Protein AF-A0A9D4T4W3-F1 (afdb_monomer)

Secondary structure (DSSP, 8-state):
-----------------TTGGGSPP---S----EEEEEEETTTTEEEEEEE-SS---S--BSSHHHHHHHHS----GGGGSPP---SSS--EEEEEEETTTTEEEEEEE-SSS--S--BSSHHHHHHHH---

Structure (mmCIF, N/CA/C/O backbone):
data_AF-A0A9D4T4W3-F1
#
_entry.id   AF-A0A9D4T4W3-F1
#
loop_
_atom_site.group_PDB
_atom_site.id
_atom_site.type_symbol
_atom_site.label_atom_id
_atom_site.label_alt_id
_atom_site.label_comp_id
_atom_site.label_asym_id
_atom_site.label_entity_id
_atom_site.label_seq_id
_atom_site.pdbx_PDB_ins_code
_atom_site.Cartn_x
_atom_site.Cartn_y
_atom_site.Cartn_z
_atom_site.occupancy
_atom_site.B_iso_or_equiv
_atom_site.auth_seq_id
_atom_site.auth_comp_id
_atom_site.auth_asym_id
_atom_site.auth_atom_id
_atom_site.pdbx_PDB_model_num
ATOM 1 N N . MET A 1 1 ? 9.777 4.768 37.511 1.00 36.88 1 MET A N 1
ATOM 2 C CA . MET A 1 1 ? 10.688 4.597 36.360 1.00 36.88 1 MET A CA 1
ATOM 3 C C . MET A 1 1 ? 10.789 3.106 36.082 1.00 36.88 1 MET A C 1
ATOM 5 O O . MET A 1 1 ? 11.561 2.426 36.741 1.00 36.88 1 MET A O 1
ATOM 9 N N . LYS A 1 2 ? 9.900 2.560 35.244 1.00 28.88 2 LYS A N 1
ATOM 10 C CA . LYS A 1 2 ? 9.949 1.136 34.890 1.00 28.88 2 LYS A CA 1
ATOM 11 C C . LYS A 1 2 ? 10.868 0.996 33.684 1.00 28.88 2 LYS A C 1
ATOM 13 O O . LYS A 1 2 ? 10.567 1.499 32.609 1.00 28.88 2 LYS A O 1
ATOM 18 N N . THR A 1 3 ? 12.017 0.392 33.932 1.00 24.62 3 THR A N 1
ATOM 19 C CA . THR A 1 3 ? 13.072 0.110 32.966 1.00 24.62 3 THR A CA 1
ATOM 20 C C . THR A 1 3 ? 12.547 -0.858 31.909 1.00 24.62 3 THR A C 1
ATOM 22 O O . THR A 1 3 ? 12.170 -1.981 32.236 1.00 24.62 3 THR A O 1
ATOM 25 N N . ILE A 1 4 ? 12.505 -0.421 30.651 1.00 34.91 4 ILE A N 1
ATOM 26 C CA . ILE A 1 4 ? 12.203 -1.284 29.507 1.00 34.91 4 ILE A CA 1
ATOM 27 C C . ILE A 1 4 ? 13.522 -1.921 29.077 1.00 34.91 4 ILE A C 1
ATOM 29 O O . ILE A 1 4 ? 14.408 -1.252 28.548 1.00 34.91 4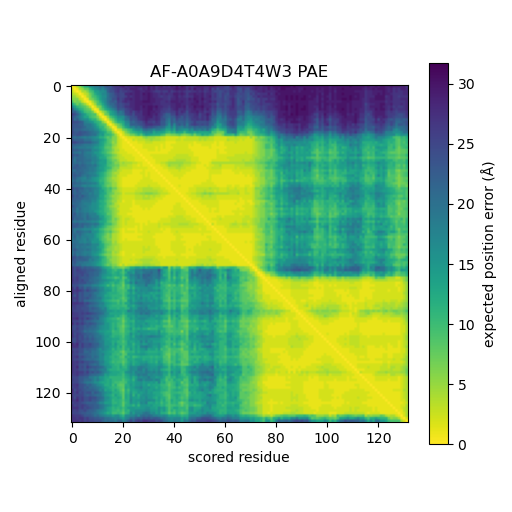 ILE A O 1
ATOM 33 N N . ILE A 1 5 ? 13.661 -3.214 29.349 1.00 39.41 5 ILE A N 1
ATOM 34 C CA . ILE A 1 5 ? 14.725 -4.042 28.787 1.00 39.41 5 ILE A CA 1
ATOM 35 C C . ILE A 1 5 ? 14.284 -4.385 27.364 1.00 39.41 5 ILE A C 1
ATOM 37 O O . ILE A 1 5 ? 13.326 -5.131 27.186 1.00 39.41 5 ILE A O 1
ATOM 41 N N . ILE A 1 6 ? 14.954 -3.821 26.360 1.00 40.53 6 ILE A N 1
ATOM 42 C CA . ILE A 1 6 ? 14.799 -4.238 24.963 1.00 40.53 6 ILE A CA 1
ATOM 43 C C . ILE A 1 6 ? 15.873 -5.302 24.715 1.00 40.53 6 ILE A C 1
ATOM 45 O O . ILE A 1 6 ? 17.049 -4.940 24.610 1.00 40.53 6 ILE A O 1
ATOM 49 N N . PRO A 1 7 ? 15.540 -6.607 24.662 1.00 42.41 7 PRO A N 1
ATOM 50 C CA . PRO A 1 7 ? 16.523 -7.597 24.282 1.00 42.41 7 PRO A CA 1
ATOM 51 C C . PRO A 1 7 ? 16.768 -7.449 22.781 1.00 42.41 7 PRO A C 1
ATOM 53 O O . PRO A 1 7 ? 15.868 -7.559 21.950 1.00 42.41 7 PRO A O 1
ATOM 56 N N . THR A 1 8 ? 18.017 -7.166 22.448 1.00 42.78 8 THR A N 1
ATOM 57 C CA . THR A 1 8 ? 18.565 -7.176 21.098 1.00 42.78 8 THR A CA 1
ATOM 58 C C . THR A 1 8 ? 18.476 -8.582 20.506 1.00 42.78 8 THR A C 1
ATOM 60 O O . THR A 1 8 ? 19.385 -9.393 20.674 1.00 42.78 8 THR A O 1
ATOM 63 N N . ILE A 1 9 ? 17.395 -8.862 19.784 1.00 49.59 9 ILE A N 1
ATOM 64 C CA . ILE A 1 9 ? 17.358 -9.914 18.770 1.00 49.59 9 ILE A CA 1
ATOM 65 C C . ILE A 1 9 ? 16.986 -9.230 17.462 1.00 49.59 9 ILE A C 1
ATOM 67 O O . ILE A 1 9 ? 15.985 -8.525 17.372 1.00 49.59 9 ILE A O 1
ATOM 71 N N . VAL A 1 10 ? 17.871 -9.405 16.484 1.00 43.22 10 VAL A N 1
ATOM 72 C CA . VAL A 1 10 ? 17.731 -9.052 15.071 1.00 43.22 10 VAL A CA 1
ATOM 73 C C . VAL A 1 10 ? 16.262 -9.127 14.656 1.00 43.22 10 VAL A C 1
ATOM 75 O O . VAL A 1 10 ? 15.639 -10.183 14.731 1.00 43.22 10 VAL A O 1
ATOM 78 N N . GLY A 1 11 ? 15.716 -7.959 14.321 1.00 43.81 11 GLY A N 1
ATOM 79 C CA . GLY A 1 11 ? 14.287 -7.705 14.292 1.00 43.81 11 GLY A CA 1
ATOM 80 C C . GLY A 1 11 ? 13.502 -8.691 13.437 1.00 43.81 11 GLY A C 1
ATOM 81 O O . GLY A 1 11 ? 13.497 -8.594 12.212 1.00 43.81 11 GLY A O 1
ATOM 82 N N . LEU A 1 12 ? 12.679 -9.501 14.106 1.00 44.47 12 LEU A N 1
ATOM 83 C CA . LEU A 1 12 ? 11.281 -9.576 13.703 1.00 44.47 12 LEU A CA 1
ATOM 84 C C . LEU A 1 12 ? 10.697 -8.166 13.871 1.00 44.47 12 LEU A C 1
ATOM 86 O O . LEU A 1 12 ? 10.051 -7.839 14.861 1.00 44.47 12 LEU A O 1
ATOM 90 N N . VAL A 1 13 ? 10.916 -7.308 12.878 1.00 42.16 13 VAL A N 1
ATOM 91 C CA . VAL A 1 13 ? 9.806 -6.453 12.481 1.00 42.16 13 VAL A CA 1
ATOM 92 C C . VAL A 1 13 ? 8.808 -7.464 11.945 1.00 42.16 13 VAL A C 1
ATOM 94 O O . VAL A 1 13 ? 9.080 -8.081 10.916 1.00 42.16 13 VAL A O 1
ATO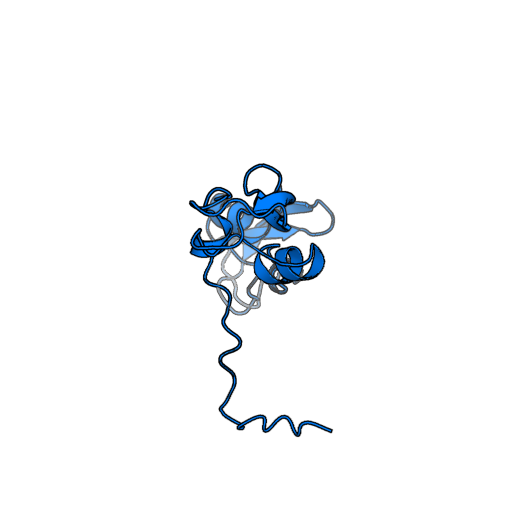M 97 N N . CYS A 1 14 ? 7.738 -7.752 12.688 1.00 45.84 14 CYS A N 1
ATOM 98 C CA . CYS A 1 14 ? 6.642 -8.543 12.151 1.00 45.84 14 CYS A CA 1
ATOM 99 C C . CYS A 1 14 ? 6.189 -7.804 10.890 1.00 45.84 14 CYS A C 1
ATOM 101 O O . CYS A 1 14 ? 5.534 -6.762 10.968 1.00 45.84 14 CYS A O 1
ATOM 103 N N . VAL A 1 15 ? 6.635 -8.274 9.724 1.00 42.03 15 VAL A N 1
ATOM 104 C CA . VAL A 1 15 ? 6.052 -7.884 8.448 1.00 42.03 15 VAL A CA 1
ATOM 105 C C . VAL A 1 15 ? 4.621 -8.371 8.586 1.00 42.03 15 VAL A C 1
ATOM 107 O O . VAL A 1 15 ? 4.400 -9.578 8.603 1.00 42.03 15 VAL A O 1
ATOM 110 N N . HIS A 1 16 ? 3.714 -7.436 8.880 1.00 45.59 16 HIS A N 1
ATOM 111 C CA . HIS A 1 16 ? 2.362 -7.725 9.335 1.00 45.59 16 HIS A CA 1
ATOM 112 C C . HIS A 1 16 ? 1.726 -8.745 8.397 1.00 45.59 16 HIS A C 1
ATOM 114 O O . HIS A 1 16 ? 1.712 -8.561 7.175 1.00 45.59 16 HIS A O 1
ATOM 120 N N . ASP A 1 17 ? 1.276 -9.850 8.981 1.00 50.94 17 ASP A N 1
ATOM 121 C CA . ASP A 1 17 ? 0.597 -10.901 8.251 1.00 50.94 17 ASP A CA 1
ATOM 122 C C . ASP A 1 17 ? -0.680 -10.299 7.661 1.00 50.94 17 ASP A C 1
ATOM 124 O O . ASP A 1 17 ? -1.583 -9.887 8.386 1.00 50.94 17 ASP A O 1
ATOM 128 N N . ARG A 1 18 ? -0.737 -10.184 6.328 1.00 54.31 18 ARG A N 1
ATOM 129 C CA . ARG A 1 18 ? -1.854 -9.557 5.600 1.00 54.31 18 ARG A CA 1
ATOM 130 C C . ARG A 1 18 ? -3.213 -10.176 5.933 1.00 54.31 18 ARG A C 1
ATOM 132 O O . ARG A 1 18 ? -4.224 -9.555 5.617 1.00 54.31 18 ARG A O 1
ATOM 139 N N . PHE A 1 19 ? -3.230 -11.376 6.511 1.00 60.47 19 PHE A N 1
ATOM 140 C CA . PHE A 1 19 ? -4.450 -12.053 6.929 1.00 60.47 19 PHE A CA 1
ATOM 141 C C . PHE A 1 19 ? -5.217 -11.293 8.017 1.00 60.47 19 PHE A C 1
ATOM 143 O O . PHE A 1 19 ? -6.441 -11.237 7.942 1.00 60.47 19 PHE A O 1
ATOM 150 N N . THR A 1 20 ? -4.537 -10.635 8.963 1.00 80.25 20 THR A N 1
ATOM 151 C CA . THR A 1 20 ? -5.224 -9.974 10.090 1.00 80.25 20 THR A CA 1
ATOM 152 C C . THR A 1 20 ? -6.058 -8.780 9.640 1.00 80.25 20 THR A C 1
ATOM 154 O O . THR A 1 20 ? -7.124 -8.530 10.178 1.00 80.25 20 THR A O 1
ATOM 157 N N . CYS A 1 21 ? -5.605 -8.055 8.617 1.00 87.94 21 CYS A N 1
ATOM 158 C CA . CYS A 1 21 ? -6.264 -6.840 8.137 1.00 87.94 21 CYS A CA 1
ATOM 159 C C . CYS A 1 21 ? -7.514 -7.108 7.287 1.00 87.94 21 CYS A C 1
ATOM 161 O O . CYS A 1 21 ? -8.228 -6.169 6.946 1.00 87.94 21 CYS A O 1
ATOM 163 N N . SER A 1 22 ? -7.761 -8.361 6.891 1.00 88.25 22 SER A N 1
ATOM 164 C CA . SER A 1 22 ? -8.929 -8.741 6.085 1.00 88.25 22 SER A CA 1
ATOM 165 C C . SER A 1 22 ? -10.105 -9.282 6.890 1.00 88.25 22 SER A C 1
ATOM 167 O O . SER A 1 22 ? -11.186 -9.449 6.322 1.00 88.25 22 SER A O 1
ATOM 169 N N . ASP A 1 23 ? -9.915 -9.546 8.182 1.00 92.44 23 ASP A N 1
ATOM 170 C CA . ASP A 1 23 ? -10.975 -10.071 9.037 1.00 92.44 23 ASP A CA 1
ATOM 171 C C . ASP A 1 23 ? -12.058 -9.006 9.301 1.00 92.44 23 ASP A C 1
ATOM 173 O O . ASP A 1 23 ? -11.758 -7.811 9.370 1.00 92.44 23 ASP A O 1
ATOM 177 N N . PRO A 1 24 ? -13.336 -9.391 9.449 1.00 94.94 24 PRO A N 1
ATOM 178 C CA . PRO A 1 24 ? -14.392 -8.455 9.830 1.00 94.94 24 PRO A CA 1
ATOM 179 C C . PRO A 1 24 ? -14.207 -7.968 11.281 1.00 94.94 24 PRO A C 1
ATOM 181 O O . PRO A 1 24 ? -13.693 -8.720 12.107 1.00 94.94 24 PRO A O 1
ATOM 184 N N . PRO A 1 25 ? -14.668 -6.759 11.649 1.00 96.56 25 PRO A N 1
ATOM 185 C CA . PRO A 1 25 ? -14.604 -6.301 13.036 1.00 96.56 25 PRO A CA 1
ATOM 186 C C . PRO A 1 25 ? -15.464 -7.186 13.945 1.00 96.56 25 PRO A C 1
ATOM 188 O O . PRO A 1 25 ? -16.615 -7.491 13.622 1.00 96.56 25 PRO A O 1
ATOM 191 N N . GLU A 1 26 ? -14.935 -7.560 15.110 1.00 97.94 26 GLU A N 1
ATOM 192 C CA . GLU A 1 26 ? -15.614 -8.464 16.039 1.00 97.94 26 GLU A CA 1
ATOM 193 C C . GLU A 1 26 ? -15.753 -7.844 17.432 1.00 97.94 26 GLU A C 1
ATOM 195 O O . GLU A 1 26 ? -14.769 -7.593 18.127 1.00 97.94 26 GLU A O 1
ATOM 200 N N . LYS A 1 27 ? -17.002 -7.619 17.862 1.00 98.06 27 LYS A N 1
ATOM 201 C CA . LYS A 1 27 ? -17.307 -7.074 19.195 1.00 98.06 27 LYS A CA 1
ATOM 202 C C . LYS A 1 27 ? -16.880 -8.025 20.323 1.00 98.06 27 LYS A C 1
ATOM 204 O O . LYS A 1 27 ? -16.504 -7.554 21.391 1.00 98.06 27 LYS A O 1
ATOM 209 N N . GLY A 1 28 ? -16.947 -9.336 20.101 1.00 97.38 28 GLY A N 1
ATOM 210 C CA . GLY A 1 28 ? -16.775 -10.341 21.149 1.00 97.38 28 GLY A CA 1
ATOM 211 C C . GLY A 1 28 ? -17.969 -10.421 22.121 1.00 97.38 28 GLY A C 1
ATOM 212 O O . GLY A 1 28 ? -18.944 -9.676 21.978 1.00 97.38 28 GLY A O 1
ATOM 213 N N . PRO A 1 29 ? -17.932 -11.348 23.098 1.00 97.75 29 PRO A N 1
ATOM 214 C CA . PRO A 1 29 ? -19.068 -11.644 23.977 1.00 97.75 29 PRO A CA 1
ATOM 215 C C . PRO A 1 29 ? -19.183 -10.725 25.203 1.00 97.75 29 PRO A C 1
ATOM 217 O O . PRO A 1 29 ? -20.196 -10.766 25.900 1.00 97.75 29 PRO A O 1
ATOM 220 N N . CYS A 1 30 ? -18.157 -9.927 25.507 1.00 98.31 30 CYS A N 1
ATOM 221 C CA . CYS A 1 30 ? -18.195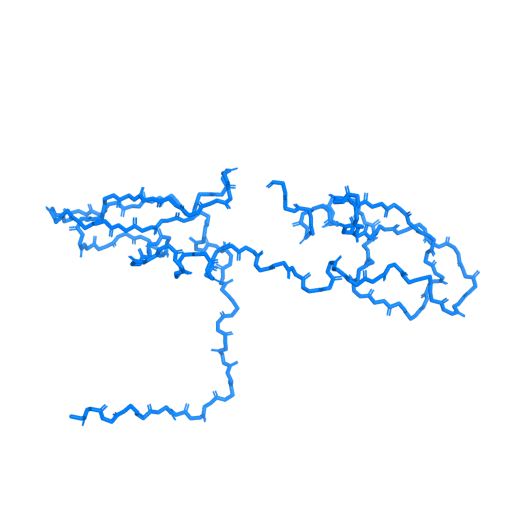 -8.986 26.625 1.00 98.31 30 CYS A CA 1
ATOM 222 C C . CYS A 1 30 ? -19.014 -7.720 26.292 1.00 98.31 30 CYS A C 1
ATOM 224 O O . CYS A 1 30 ? -19.321 -7.433 25.133 1.00 98.31 30 CYS A O 1
ATOM 226 N N . ASN A 1 31 ? -19.400 -6.971 27.330 1.00 97.12 31 ASN A N 1
ATOM 227 C CA . ASN A 1 31 ? -20.363 -5.864 27.242 1.00 97.12 31 ASN A CA 1
ATOM 228 C C . ASN A 1 31 ? -19.768 -4.483 27.561 1.00 97.12 31 ASN A C 1
ATOM 230 O O . ASN A 1 31 ? -20.514 -3.557 27.878 1.00 97.12 31 ASN A O 1
ATOM 234 N N . GLU A 1 32 ? -18.448 -4.325 27.485 1.00 97.44 32 GLU A N 1
ATOM 235 C CA . GLU A 1 32 ? -17.841 -2.995 27.530 1.00 97.44 32 GLU A CA 1
ATOM 236 C C . GLU A 1 32 ? -18.126 -2.226 26.230 1.00 97.44 32 GLU A C 1
ATOM 238 O O . GLU A 1 32 ? -18.466 -2.798 25.192 1.00 97.44 32 GLU A O 1
ATOM 243 N N . THR A 1 33 ? -18.015 -0.902 26.286 1.00 97.69 33 THR A N 1
ATOM 244 C CA . THR A 1 33 ? -18.194 -0.017 25.129 1.00 97.69 33 THR A CA 1
ATOM 245 C C . THR A 1 33 ? -16.876 0.674 24.819 1.00 97.69 33 THR A C 1
ATOM 247 O O . THR A 1 33 ? -16.698 1.851 25.132 1.00 97.69 33 THR A O 1
ATOM 250 N N . LEU A 1 34 ? -15.933 -0.079 24.250 1.00 98.00 34 LEU A N 1
ATOM 251 C CA . LEU A 1 34 ? -14.621 0.439 23.871 1.00 98.00 34 LEU A CA 1
ATOM 252 C C . LEU A 1 34 ? -14.626 0.837 22.394 1.00 98.00 34 LEU A C 1
ATOM 254 O O . LEU A 1 34 ? -14.912 0.003 21.534 1.00 98.00 34 LEU A O 1
ATOM 258 N N . THR A 1 35 ? -14.281 2.088 22.090 1.00 98.19 35 THR A N 1
ATOM 259 C CA . THR A 1 35 ? -14.006 2.508 20.709 1.00 98.19 35 THR A CA 1
ATOM 260 C C . THR A 1 35 ? -12.674 1.914 20.269 1.00 98.19 35 THR A C 1
ATOM 262 O O . THR A 1 35 ? -11.650 2.124 20.921 1.00 98.19 35 THR A O 1
ATOM 265 N N . ARG A 1 36 ? -12.696 1.157 19.175 1.00 98.12 36 ARG A N 1
ATOM 266 C CA . ARG A 1 36 ? -11.523 0.546 18.540 1.00 98.12 36 ARG A CA 1
ATOM 267 C C . ARG A 1 36 ? -11.560 0.787 17.042 1.00 98.12 36 ARG A C 1
ATOM 269 O O . ARG A 1 36 ? -12.587 1.194 16.509 1.00 98.12 36 ARG A O 1
ATOM 276 N N . TYR A 1 37 ? -10.450 0.518 16.372 1.00 96.69 37 TYR A N 1
ATOM 277 C CA . TYR A 1 37 ? -10.301 0.675 14.932 1.00 96.69 37 TYR A CA 1
ATOM 278 C C . TYR A 1 37 ? -10.087 -0.683 14.272 1.00 96.69 37 TYR A C 1
ATOM 280 O O . TYR A 1 37 ? -9.402 -1.540 14.822 1.00 96.69 37 TYR A O 1
ATOM 288 N N . TYR A 1 38 ? -10.660 -0.876 13.091 1.00 95.06 38 TYR A N 1
ATOM 289 C CA . TYR A 1 38 ? -10.401 -2.024 12.226 1.00 95.06 38 TYR A CA 1
ATOM 290 C C . TYR A 1 38 ? -10.112 -1.527 10.811 1.00 95.06 38 TYR A C 1
ATOM 292 O O . TYR A 1 38 ? -10.622 -0.484 10.390 1.00 95.06 38 TYR A O 1
ATOM 300 N N . PHE A 1 39 ? -9.316 -2.271 10.057 1.00 92.94 39 PHE A N 1
ATOM 301 C CA . PHE A 1 39 ? -9.067 -1.985 8.657 1.00 92.94 39 PHE A CA 1
ATOM 302 C C . PHE A 1 39 ? -10.212 -2.512 7.798 1.00 92.94 39 PHE A C 1
ATOM 304 O O . PHE A 1 39 ? -10.482 -3.714 7.745 1.00 92.94 39 PHE A O 1
ATOM 311 N N . ASN A 1 40 ? -10.881 -1.607 7.093 1.00 91.38 40 ASN A N 1
ATOM 312 C CA . ASN A 1 40 ? -11.886 -1.963 6.112 1.00 91.38 40 ASN A CA 1
ATOM 313 C C . ASN A 1 40 ? -11.215 -2.155 4.747 1.00 91.38 40 ASN A C 1
ATOM 315 O O . ASN A 1 40 ? -10.796 -1.192 4.112 1.00 91.38 40 ASN A O 1
ATOM 319 N N . VAL A 1 41 ? -11.146 -3.397 4.266 1.00 84.75 41 VAL A N 1
ATOM 320 C CA . VAL A 1 41 ? -10.512 -3.721 2.974 1.00 84.75 41 VAL A CA 1
ATOM 321 C C . VAL A 1 41 ? -11.259 -3.194 1.746 1.00 84.75 41 VAL A C 1
ATOM 323 O O . VAL A 1 41 ? -10.640 -3.065 0.690 1.00 84.75 41 VAL A O 1
ATOM 326 N N . GLN A 1 42 ? -12.563 -2.912 1.853 1.00 82.75 42 GLN A N 1
ATOM 327 C CA . GLN A 1 42 ? -13.350 -2.368 0.740 1.00 82.75 42 GLN A CA 1
ATOM 328 C C . GLN A 1 42 ? -13.002 -0.899 0.517 1.00 82.75 42 GLN A C 1
ATOM 330 O O . GLN A 1 42 ? -12.737 -0.492 -0.610 1.00 82.75 42 GLN A O 1
ATOM 335 N N . ASP A 1 43 ? -12.940 -0.141 1.610 1.00 83.81 43 ASP A N 1
ATOM 336 C CA . ASP A 1 43 ? -12.649 1.293 1.591 1.00 83.81 43 ASP A CA 1
ATOM 337 C C . ASP A 1 43 ? -11.153 1.601 1.737 1.00 83.81 43 ASP A C 1
ATOM 339 O O . ASP A 1 43 ? -10.754 2.757 1.650 1.00 83.81 43 ASP A O 1
ATOM 343 N N . LYS A 1 44 ? -10.340 0.577 2.025 1.00 81.31 44 LYS A N 1
ATOM 344 C CA . LYS A 1 44 ? -8.909 0.651 2.365 1.00 81.31 44 LYS A CA 1
ATOM 345 C C . LYS A 1 44 ? -8.581 1.712 3.411 1.00 81.31 44 LYS A C 1
ATOM 347 O O . LYS A 1 44 ? -7.559 2.387 3.333 1.00 81.31 44 LYS A O 1
ATOM 352 N N . THR A 1 45 ? -9.466 1.847 4.387 1.00 87.19 45 THR A N 1
ATOM 353 C CA . THR A 1 45 ? -9.362 2.835 5.455 1.00 87.19 45 THR A CA 1
ATOM 354 C C . THR A 1 45 ? -9.613 2.174 6.794 1.00 87.19 45 THR A C 1
ATOM 356 O O . THR A 1 45 ? -10.363 1.201 6.906 1.00 87.19 45 THR A O 1
ATOM 359 N N . CYS A 1 46 ? -8.984 2.718 7.823 1.00 93.12 46 CYS A N 1
ATOM 360 C CA . CYS A 1 46 ? -9.273 2.362 9.197 1.00 93.12 46 CYS A CA 1
ATOM 361 C C . CYS A 1 46 ? -10.577 3.028 9.647 1.00 93.12 46 CYS A C 1
ATOM 363 O O . CYS A 1 46 ? -10.790 4.224 9.438 1.00 93.12 46 CYS A O 1
ATOM 365 N N . LYS A 1 47 ? -11.479 2.233 10.225 1.00 95.88 47 LYS A N 1
ATOM 366 C CA . LYS A 1 47 ? -12.806 2.664 10.675 1.00 95.88 47 LYS A CA 1
ATOM 367 C C . LYS A 1 47 ? -13.024 2.290 12.129 1.00 95.88 47 LYS A C 1
ATOM 369 O O . LYS A 1 47 ? -12.538 1.264 12.593 1.00 95.88 47 LYS A O 1
ATOM 374 N N . GLU A 1 48 ? -13.796 3.109 12.828 1.00 98.12 48 GLU A N 1
ATOM 375 C CA . GLU A 1 48 ? -14.176 2.836 14.209 1.00 98.12 48 GLU A CA 1
ATOM 376 C C . GLU A 1 48 ? -15.217 1.710 14.303 1.00 98.12 48 GLU A C 1
ATOM 378 O O . GLU A 1 48 ? -16.089 1.558 13.441 1.00 98.12 48 GLU A O 1
ATOM 383 N N . PHE A 1 49 ? -15.152 0.940 15.386 1.00 98.12 49 PHE A N 1
ATOM 384 C CA . PHE A 1 49 ? -16.189 0.005 15.808 1.00 98.12 49 PHE A CA 1
ATOM 385 C C . PHE A 1 49 ? -16.230 -0.111 17.339 1.00 98.12 49 PHE A C 1
ATOM 387 O O . PHE A 1 49 ? -15.297 0.288 18.039 1.00 98.12 49 PHE A O 1
ATOM 394 N N . VAL A 1 50 ? -17.326 -0.665 17.866 1.00 98.50 50 VAL A N 1
ATOM 395 C CA . VAL A 1 50 ? -17.480 -0.927 19.304 1.00 98.50 50 VAL A CA 1
ATOM 396 C C . VAL A 1 50 ? -16.982 -2.332 19.624 1.00 98.50 50 VAL A C 1
ATOM 398 O O . VAL A 1 50 ? -17.570 -3.321 19.181 1.00 98.50 50 VAL A O 1
ATOM 401 N N . TYR A 1 51 ? -15.941 -2.410 20.446 1.00 98.50 51 TYR A N 1
ATOM 402 C CA . TYR A 1 51 ? -15.401 -3.649 20.985 1.00 98.50 51 TYR A CA 1
ATOM 403 C C . TYR A 1 51 ? -15.898 -3.884 22.416 1.00 98.50 51 TYR A C 1
ATOM 405 O O . TYR A 1 51 ? -15.880 -2.986 23.258 1.00 98.50 51 TYR A O 1
ATOM 413 N N . GLY A 1 52 ? -16.332 -5.115 22.679 1.00 98.25 52 GLY A N 1
ATOM 414 C CA . GLY A 1 52 ? -16.932 -5.555 23.935 1.00 98.25 52 GLY A CA 1
ATOM 415 C C . GLY A 1 52 ? -15.949 -5.727 25.090 1.00 98.25 52 GLY A C 1
ATOM 416 O O . GLY A 1 52 ? -16.389 -5.964 26.211 1.00 98.25 52 GLY A O 1
ATOM 417 N N . GLY A 1 53 ? -14.639 -5.636 24.836 1.00 97.12 53 GLY A N 1
ATOM 418 C CA . GLY A 1 53 ? -13.585 -5.730 25.853 1.00 97.12 53 GLY A CA 1
ATOM 419 C C . GLY A 1 53 ? -12.927 -7.107 25.984 1.00 97.12 53 GLY A C 1
ATOM 420 O O . GLY A 1 53 ? -11.882 -7.214 26.622 1.00 97.12 53 GLY A O 1
ATOM 421 N N . CYS A 1 54 ? -13.461 -8.156 25.349 1.00 97.06 54 CYS A N 1
ATOM 422 C CA . CYS A 1 54 ? -12.827 -9.478 25.348 1.00 97.06 54 CYS A CA 1
ATOM 423 C C . CYS A 1 54 ? -13.057 -10.272 24.053 1.00 97.06 54 CYS A C 1
ATOM 425 O O . CYS A 1 54 ? -14.071 -10.092 23.380 1.00 97.06 54 CYS A O 1
ATOM 427 N N . GLN A 1 55 ? -12.141 -11.211 23.778 1.00 95.75 55 GLN A N 1
ATOM 428 C CA . GLN A 1 55 ? -12.101 -12.050 22.568 1.00 95.75 55 GLN A CA 1
ATOM 429 C C . GLN A 1 55 ? -12.023 -11.209 21.279 1.00 95.75 55 GLN A C 1
ATOM 431 O O . GLN A 1 55 ? -11.366 -10.174 21.279 1.00 95.75 55 GLN A O 1
ATOM 436 N N . GLY A 1 56 ? -12.616 -11.652 20.173 1.00 93.44 56 GLY A N 1
ATOM 437 C CA . GLY A 1 56 ? -12.449 -11.001 18.878 1.00 93.44 56 GLY A CA 1
ATOM 438 C C . GLY A 1 56 ? -11.258 -11.526 18.079 1.00 93.44 56 GLY A C 1
ATOM 439 O O . GLY A 1 56 ? -10.614 -12.512 18.445 1.00 93.44 56 GLY A O 1
ATOM 440 N N . ASN A 1 57 ? -10.960 -10.830 16.985 1.00 94.50 57 ASN A N 1
ATOM 441 C CA . ASN A 1 57 ? -9.849 -11.134 16.087 1.00 94.50 57 ASN A CA 1
ATOM 442 C C . ASN A 1 57 ? -8.797 -10.011 16.072 1.00 94.50 57 ASN A C 1
ATOM 444 O O . ASN A 1 57 ? -8.893 -9.027 16.807 1.00 94.50 57 ASN A O 1
ATOM 448 N N . ALA A 1 58 ? -7.762 -10.193 15.251 1.00 93.56 58 ALA A N 1
ATOM 449 C CA . ALA A 1 58 ? -6.604 -9.306 15.193 1.00 93.56 58 ALA A CA 1
ATOM 450 C C . ALA A 1 58 ? -6.849 -7.990 14.428 1.00 93.56 58 ALA A C 1
ATOM 452 O O . ALA A 1 58 ? -6.001 -7.102 14.501 1.00 93.56 58 ALA A O 1
ATOM 453 N N . ASN A 1 59 ? -7.985 -7.824 13.736 1.00 94.12 59 ASN A N 1
ATOM 454 C CA . ASN A 1 59 ? -8.367 -6.557 13.104 1.00 94.12 59 ASN A CA 1
ATOM 455 C C . ASN A 1 59 ? -8.985 -5.587 14.134 1.00 94.12 59 ASN A C 1
ATOM 457 O O . ASN A 1 59 ? -10.133 -5.159 14.011 1.00 94.12 59 ASN A O 1
ATOM 461 N N . ASN A 1 60 ? -8.251 -5.313 15.214 1.00 95.75 60 ASN A N 1
ATOM 462 C CA . ASN A 1 60 ? -8.710 -4.543 16.368 1.00 95.75 60 ASN A CA 1
ATOM 463 C C . ASN A 1 60 ? -7.539 -3.749 16.956 1.00 95.75 60 ASN A C 1
ATOM 465 O O . ASN A 1 60 ? -6.663 -4.312 17.609 1.00 95.75 60 ASN A O 1
ATOM 469 N N . TYR A 1 61 ? -7.557 -2.441 16.729 1.00 95.25 61 TYR A N 1
ATOM 470 C CA . TYR A 1 61 ? -6.498 -1.504 17.088 1.00 95.25 61 TYR A CA 1
ATOM 471 C C . TYR A 1 61 ? -7.029 -0.437 18.043 1.00 95.25 61 TYR A C 1
ATOM 473 O O . TYR A 1 61 ? -8.204 -0.060 17.990 1.00 95.25 61 TYR A O 1
ATOM 481 N N . GLU A 1 62 ? -6.174 0.068 18.928 1.00 95.81 62 GLU A N 1
ATOM 482 C CA . GLU A 1 62 ? -6.569 1.081 19.911 1.00 95.81 62 GLU A CA 1
ATOM 483 C C . GLU A 1 62 ? -6.679 2.472 19.277 1.00 95.81 62 GLU A C 1
ATOM 485 O O . GLU A 1 62 ? -7.515 3.283 19.675 1.00 95.81 62 GLU A O 1
ATOM 490 N N . THR A 1 63 ? -5.872 2.734 18.248 1.00 94.31 63 THR A N 1
ATOM 491 C CA . THR A 1 63 ? -5.834 4.027 17.557 1.00 94.31 63 THR A CA 1
ATOM 492 C C . THR A 1 63 ? -5.921 3.869 16.044 1.00 94.31 63 THR A C 1
ATOM 494 O O . THR A 1 63 ? -5.536 2.840 15.486 1.00 94.31 63 THR A O 1
ATOM 497 N N . ASN A 1 64 ? -6.382 4.928 15.371 1.00 91.69 64 ASN A N 1
ATOM 498 C CA . ASN A 1 64 ? -6.364 4.998 13.913 1.00 91.69 64 ASN A CA 1
ATOM 499 C C . ASN A 1 64 ? -4.942 4.822 13.360 1.00 91.69 64 ASN A C 1
ATOM 501 O O . ASN A 1 64 ? -4.742 4.062 12.427 1.00 91.69 64 ASN A O 1
ATOM 505 N N . GLU A 1 65 ? -3.951 5.471 13.980 1.00 87.31 65 GLU A N 1
ATOM 506 C CA . GLU A 1 65 ? -2.545 5.415 13.557 1.00 87.31 65 GLU A CA 1
ATOM 507 C C . GLU A 1 65 ? -1.981 3.991 13.628 1.00 87.31 65 GLU A C 1
ATOM 509 O O . GLU A 1 65 ? -1.297 3.548 12.710 1.00 87.31 65 GLU A O 1
ATOM 514 N N . GLU A 1 66 ? -2.284 3.255 14.700 1.00 88.94 66 GLU A N 1
ATOM 515 C CA . GLU A 1 66 ? -1.877 1.856 14.840 1.00 88.94 66 GLU A CA 1
ATOM 516 C C . GLU A 1 66 ? -2.486 1.003 13.723 1.00 88.94 66 GLU A C 1
ATOM 518 O O . GLU A 1 66 ? -1.755 0.307 13.022 1.00 88.94 66 GLU A O 1
ATOM 523 N N . CYS A 1 67 ? -3.796 1.136 13.491 1.00 89.81 67 CYS A N 1
ATOM 524 C CA . CYS A 1 67 ? -4.477 0.462 12.389 1.00 89.81 67 CYS A CA 1
ATOM 525 C C . CYS A 1 67 ? -3.850 0.813 11.032 1.00 89.81 67 CYS A C 1
ATOM 527 O O . CYS A 1 67 ? -3.553 -0.080 10.237 1.00 89.81 67 CYS A O 1
ATOM 529 N N . SER A 1 68 ? -3.600 2.099 10.774 1.00 85.38 68 SER A N 1
ATOM 530 C CA . SER A 1 68 ? -3.006 2.578 9.530 1.00 85.38 68 SER A CA 1
ATOM 531 C C . SER A 1 68 ? -1.607 1.998 9.343 1.00 85.38 68 SER A C 1
ATOM 533 O O . SER A 1 68 ? -1.316 1.383 8.325 1.00 85.38 68 SER A O 1
ATOM 535 N N . VAL A 1 69 ? -0.736 2.078 10.347 1.00 80.75 69 VAL A N 1
ATOM 536 C CA . VAL A 1 69 ? 0.623 1.525 10.254 1.00 80.75 69 VAL A CA 1
ATOM 537 C C . VAL A 1 69 ? 0.620 0.003 10.077 1.00 80.75 69 VAL A C 1
ATOM 539 O O . VAL A 1 69 ? 1.480 -0.522 9.360 1.00 80.75 69 VAL A O 1
ATOM 542 N N . SER A 1 70 ? -0.321 -0.694 10.715 1.00 83.19 70 SER A N 1
ATOM 543 C CA . SER A 1 70 ? -0.455 -2.150 10.650 1.00 83.19 70 SER A CA 1
ATOM 544 C C . SER A 1 70 ? -1.044 -2.647 9.330 1.00 83.19 70 SER A C 1
ATOM 546 O O . SER A 1 70 ? -0.589 -3.670 8.812 1.00 83.19 70 SER A O 1
ATOM 548 N N . CYS A 1 71 ? -2.041 -1.944 8.788 1.00 81.56 71 CYS A N 1
ATOM 549 C CA . CYS A 1 71 ? -2.888 -2.445 7.707 1.00 81.56 71 CYS A CA 1
ATOM 550 C C . CYS A 1 71 ? -2.959 -1.576 6.463 1.00 81.56 71 CYS A C 1
ATOM 552 O O . CYS A 1 71 ? -3.177 -2.120 5.373 1.00 81.56 71 CYS A O 1
ATOM 554 N N . GLU A 1 72 ? -2.749 -0.261 6.570 1.00 73.00 72 GLU A N 1
ATOM 555 C CA . GLU A 1 72 ? -2.506 0.503 5.358 1.00 73.00 72 GLU A CA 1
ATOM 556 C C . GLU A 1 72 ? -1.227 -0.040 4.745 1.00 73.00 72 GLU A C 1
ATOM 558 O O . GLU A 1 72 ? -0.156 -0.113 5.354 1.00 73.00 72 GLU A O 1
ATOM 563 N N . LEU A 1 73 ? -1.375 -0.497 3.507 1.00 63.03 73 LEU A N 1
ATOM 564 C CA . LEU A 1 73 ? -0.264 -0.931 2.697 1.00 63.03 73 LEU A CA 1
ATOM 565 C C . LEU A 1 73 ? 0.655 0.273 2.567 1.00 63.03 73 LEU A C 1
ATOM 567 O O . LEU A 1 73 ? 0.427 1.114 1.697 1.00 63.03 73 LEU A O 1
ATOM 571 N N . ARG A 1 74 ? 1.685 0.360 3.425 1.00 59.31 74 ARG A N 1
ATOM 572 C CA . ARG A 1 74 ? 2.750 1.341 3.241 1.00 59.31 74 ARG A CA 1
ATOM 573 C C . ARG A 1 74 ? 3.103 1.306 1.762 1.00 59.31 74 ARG A C 1
ATOM 575 O O . ARG A 1 74 ? 3.327 0.194 1.257 1.00 59.31 74 ARG A O 1
ATOM 582 N N . PRO A 1 75 ? 3.096 2.463 1.073 1.00 61.62 75 PRO A N 1
ATOM 583 C CA . PRO A 1 75 ? 3.388 2.524 -0.345 1.00 61.62 75 PRO A CA 1
ATOM 584 C C . PRO A 1 75 ? 4.644 1.705 -0.571 1.00 61.62 75 PRO A C 1
ATOM 586 O O . PRO A 1 75 ? 5.692 2.014 0.001 1.00 61.62 75 PRO A O 1
ATOM 589 N N . ARG A 1 76 ? 4.512 0.574 -1.278 1.00 77.88 76 ARG A N 1
ATOM 590 C CA . ARG A 1 76 ? 5.628 -0.360 -1.389 1.00 77.88 76 ARG A CA 1
ATOM 591 C C . ARG A 1 76 ? 6.742 0.429 -2.062 1.00 77.88 76 ARG A C 1
ATOM 593 O O . ARG A 1 76 ? 6.530 0.846 -3.200 1.00 77.88 76 ARG A O 1
ATOM 600 N N . PRO A 1 77 ? 7.895 0.674 -1.411 1.00 84.75 77 PRO A N 1
ATOM 601 C CA . PRO A 1 77 ? 8.821 1.696 -1.899 1.00 84.75 77 PRO A CA 1
ATOM 602 C C . PRO A 1 77 ? 9.281 1.428 -3.332 1.00 84.75 77 PRO A C 1
ATOM 604 O O . PRO A 1 77 ? 9.486 2.352 -4.113 1.00 84.75 77 PRO A O 1
ATOM 607 N N . PHE A 1 78 ? 9.357 0.148 -3.710 1.00 90.94 78 PHE A N 1
ATOM 608 C CA . PHE A 1 78 ? 9.699 -0.252 -5.065 1.00 90.94 78 PHE A CA 1
ATOM 609 C C . PHE A 1 78 ? 8.698 0.204 -6.130 1.00 90.94 78 PHE A C 1
ATOM 611 O O . PHE A 1 78 ? 9.122 0.433 -7.252 1.00 90.94 78 PHE A O 1
ATOM 618 N N . CYS A 1 79 ? 7.413 0.385 -5.814 1.00 92.88 79 CYS A N 1
ATOM 619 C CA . CYS A 1 79 ? 6.417 0.872 -6.772 1.00 92.88 79 CYS A CA 1
ATOM 620 C C . CYS A 1 79 ? 6.730 2.291 -7.264 1.00 92.88 79 CYS A C 1
ATOM 622 O O . CYS A 1 79 ? 6.301 2.672 -8.343 1.00 92.88 79 CYS A O 1
ATOM 624 N N . TYR A 1 80 ? 7.507 3.062 -6.504 1.00 91.81 80 TYR A N 1
ATOM 625 C CA . TYR A 1 80 ? 7.852 4.449 -6.823 1.00 91.81 80 TYR A CA 1
ATOM 626 C C . TYR A 1 80 ? 9.241 4.583 -7.457 1.00 91.81 80 TYR A C 1
ATOM 628 O O . TYR A 1 80 ? 9.708 5.694 -7.708 1.00 91.81 80 TYR A O 1
ATOM 636 N N . LEU A 1 81 ? 9.916 3.464 -7.740 1.00 95.88 81 LEU A N 1
ATOM 637 C CA . LEU A 1 81 ? 11.160 3.478 -8.505 1.00 95.88 81 LEU A CA 1
ATOM 638 C C . LEU A 1 81 ? 10.875 3.810 -9.978 1.00 95.88 81 LEU A C 1
ATOM 640 O O . LEU A 1 81 ? 9.824 3.443 -10.504 1.00 95.88 81 LEU A O 1
ATOM 644 N N . PRO A 1 82 ? 11.804 4.469 -10.689 1.00 96.81 82 PRO A N 1
ATOM 645 C CA . PRO A 1 82 ? 11.618 4.771 -12.103 1.00 96.81 82 PRO A CA 1
ATOM 646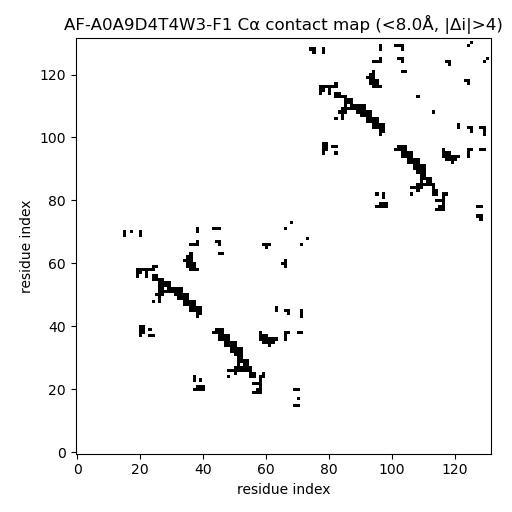 C C . PRO A 1 82 ? 11.573 3.489 -12.943 1.00 96.81 82 PRO A C 1
ATOM 648 O O . PRO A 1 82 ? 12.284 2.522 -12.652 1.00 96.81 82 PRO A O 1
ATOM 651 N N . LYS A 1 83 ? 10.822 3.500 -14.053 1.00 97.44 83 LYS A N 1
ATOM 652 C CA . LYS A 1 83 ? 10.936 2.435 -15.062 1.00 97.44 83 LYS A CA 1
ATOM 653 C C . LYS A 1 83 ? 12.376 2.331 -15.550 1.00 97.44 83 LYS A C 1
ATOM 655 O O . LYS A 1 83 ? 13.003 3.340 -15.880 1.00 97.44 83 LYS A O 1
ATOM 660 N N . GLN A 1 84 ? 12.898 1.113 -15.646 1.00 98.19 84 GLN A N 1
ATOM 661 C CA . GLN A 1 84 ? 14.291 0.899 -16.022 1.00 98.19 84 GLN A CA 1
ATOM 662 C C . GLN A 1 84 ? 14.408 -0.165 -17.106 1.00 98.19 84 GLN A C 1
ATOM 664 O O . GLN A 1 84 ? 14.313 -1.361 -16.836 1.00 98.19 84 GLN A O 1
ATOM 669 N N . ARG A 1 85 ? 14.690 0.279 -18.339 1.00 97.44 85 ARG A N 1
ATOM 670 C CA . ARG A 1 85 ? 14.920 -0.610 -19.488 1.00 97.44 85 ARG A CA 1
ATOM 671 C C . ARG A 1 85 ? 16.027 -1.626 -19.204 1.00 97.44 85 ARG A C 1
ATOM 673 O O . ARG A 1 85 ? 15.881 -2.780 -19.575 1.00 97.44 85 ARG A O 1
ATOM 680 N N . GLY A 1 86 ? 17.102 -1.240 -18.520 1.00 96.50 86 GLY A N 1
ATOM 681 C CA . GLY A 1 86 ? 18.275 -2.097 -18.315 1.00 96.50 86 GLY A CA 1
ATOM 682 C C . GLY A 1 86 ? 19.279 -2.003 -19.469 1.00 96.50 86 GLY A C 1
ATOM 683 O O . GLY A 1 86 ? 19.121 -1.163 -20.351 1.00 96.50 86 GLY A O 1
ATOM 684 N N . ALA A 1 87 ? 20.333 -2.822 -19.423 1.00 96.00 87 ALA A N 1
ATOM 685 C CA . ALA A 1 87 ? 21.509 -2.693 -20.297 1.00 96.00 87 ALA A CA 1
ATOM 686 C C . ALA A 1 87 ? 21.666 -3.824 -21.332 1.00 96.00 87 ALA A C 1
ATOM 688 O O . ALA A 1 87 ? 22.684 -3.884 -22.014 1.00 96.00 87 ALA A O 1
ATOM 689 N N . CYS A 1 88 ? 20.699 -4.737 -21.416 1.00 97.56 88 CYS A N 1
ATOM 690 C CA . CYS A 1 88 ? 20.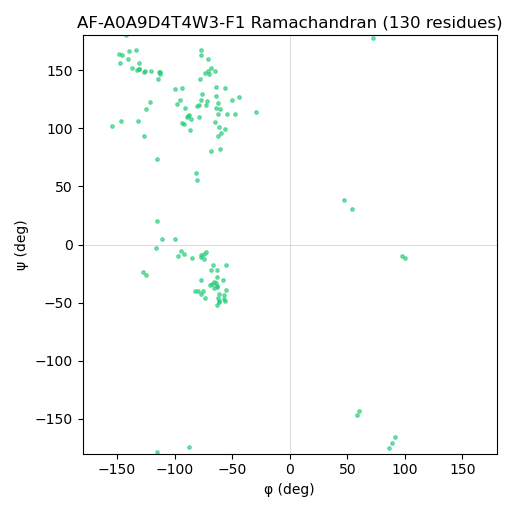700 -5.810 -22.408 1.00 97.56 88 CYS A CA 1
ATOM 691 C C . CYS A 1 88 ? 20.041 -5.355 -23.725 1.00 97.56 88 CYS A C 1
ATOM 693 O O . CYS A 1 88 ? 19.694 -4.182 -23.886 1.00 97.56 88 CYS A O 1
ATOM 695 N N . PHE A 1 89 ? 19.865 -6.277 -24.675 1.00 96.06 89 PHE A N 1
ATOM 696 C CA . PHE A 1 89 ? 19.444 -5.952 -26.046 1.00 96.06 89 PHE A CA 1
ATOM 697 C C . PHE A 1 89 ? 18.082 -6.530 -26.454 1.00 96.06 89 PHE A C 1
ATOM 699 O O . PHE A 1 89 ? 17.612 -6.252 -27.555 1.00 96.06 89 PHE A O 1
ATOM 706 N N . SER A 1 90 ? 17.431 -7.308 -25.587 1.00 97.06 90 SER A N 1
ATOM 707 C CA . SER A 1 90 ? 16.101 -7.854 -25.868 1.00 97.06 90 SER A CA 1
ATOM 708 C C . SER A 1 90 ? 15.012 -6.791 -25.685 1.00 97.06 90 SER A C 1
ATOM 710 O O . SER A 1 90 ? 15.247 -5.729 -25.114 1.00 97.06 90 SER A O 1
ATOM 712 N N . ASN A 1 91 ? 13.793 -7.068 -26.148 1.00 96.56 91 ASN A N 1
ATOM 713 C CA . ASN A 1 91 ? 12.622 -6.234 -25.877 1.00 96.56 91 ASN A CA 1
ATOM 714 C C . ASN A 1 91 ? 11.516 -7.111 -25.289 1.00 96.56 91 ASN A C 1
ATOM 716 O O . ASN A 1 91 ? 10.744 -7.729 -26.017 1.00 96.56 91 ASN A O 1
ATOM 720 N N . HIS A 1 92 ? 11.455 -7.168 -23.962 1.00 97.75 92 HIS A N 1
ATOM 721 C CA . HIS A 1 92 ? 10.400 -7.858 -23.232 1.00 97.75 92 HIS A CA 1
ATOM 722 C C . HIS A 1 92 ? 9.345 -6.841 -22.783 1.00 97.75 92 HIS A C 1
ATOM 724 O O . HIS A 1 92 ? 9.697 -5.911 -22.050 1.00 97.75 92 HIS A O 1
ATOM 730 N N . PRO A 1 93 ? 8.073 -6.980 -23.192 1.00 98.06 93 PRO A N 1
ATOM 731 C CA . PRO A 1 93 ? 7.003 -6.168 -22.630 1.00 98.06 93 PRO A CA 1
ATOM 732 C C . PRO A 1 93 ? 6.858 -6.497 -21.139 1.00 98.06 93 PRO A C 1
ATOM 734 O O . PRO A 1 93 ? 6.797 -7.664 -20.754 1.00 98.06 93 PRO A O 1
ATOM 737 N N . ARG A 1 94 ? 6.881 -5.462 -20.302 1.00 98.38 94 ARG A N 1
ATOM 738 C CA . ARG A 1 94 ? 6.722 -5.528 -18.844 1.00 98.38 94 ARG A CA 1
ATOM 739 C C . ARG A 1 94 ? 5.859 -4.367 -18.383 1.00 98.38 94 ARG A C 1
ATOM 741 O O . ARG A 1 94 ? 5.686 -3.411 -19.132 1.00 98.38 94 ARG A O 1
ATOM 748 N N . TYR A 1 95 ? 5.380 -4.414 -17.151 1.00 98.44 95 TYR A N 1
ATOM 749 C CA . TYR A 1 95 ? 4.607 -3.344 -16.532 1.00 98.44 95 TYR A CA 1
ATOM 750 C C . TYR A 1 95 ? 5.386 -2.706 -15.384 1.00 98.44 95 TYR A C 1
ATOM 752 O O . TYR A 1 95 ? 6.155 -3.375 -14.698 1.00 98.44 95 TYR A O 1
ATOM 760 N N . PHE A 1 96 ? 5.196 -1.411 -15.173 1.00 97.88 96 PHE A N 1
ATOM 761 C CA . PHE A 1 96 ? 5.706 -0.681 -14.015 1.00 97.88 96 PHE A CA 1
ATOM 762 C C . PHE A 1 96 ? 4.607 0.248 -13.498 1.00 97.88 96 PHE A C 1
ATOM 764 O O . PHE A 1 96 ? 3.754 0.689 -14.269 1.00 97.88 96 PHE A O 1
ATOM 771 N N . TYR A 1 97 ? 4.622 0.559 -12.208 1.00 96.56 97 TYR A N 1
ATOM 772 C CA . TYR A 1 97 ? 3.750 1.574 -11.639 1.00 96.56 97 TYR A CA 1
ATOM 773 C C . TYR A 1 97 ? 4.311 2.965 -11.924 1.00 96.56 97 TYR A C 1
ATOM 775 O O . TYR A 1 97 ? 5.429 3.299 -11.525 1.00 96.56 97 TYR A O 1
ATOM 783 N N . ASN A 1 98 ? 3.530 3.778 -12.624 1.00 95.94 98 ASN A N 1
ATOM 784 C CA . ASN A 1 98 ? 3.832 5.169 -12.885 1.00 95.94 98 ASN A CA 1
ATOM 785 C C . ASN A 1 98 ? 3.166 6.031 -11.809 1.00 95.94 98 ASN A C 1
ATOM 787 O O . ASN A 1 98 ? 1.962 6.263 -11.846 1.00 95.94 98 ASN A O 1
ATOM 791 N N . ALA A 1 99 ? 3.959 6.531 -10.861 1.00 90.88 99 ALA A N 1
ATOM 792 C CA . ALA A 1 99 ? 3.459 7.368 -9.771 1.00 90.88 99 ALA A CA 1
ATOM 793 C C . ALA A 1 99 ? 2.915 8.733 -10.232 1.00 90.88 99 ALA A C 1
ATOM 795 O O . ALA A 1 99 ? 2.185 9.368 -9.484 1.00 90.88 99 ALA A O 1
ATOM 796 N N . THR A 1 100 ? 3.250 9.1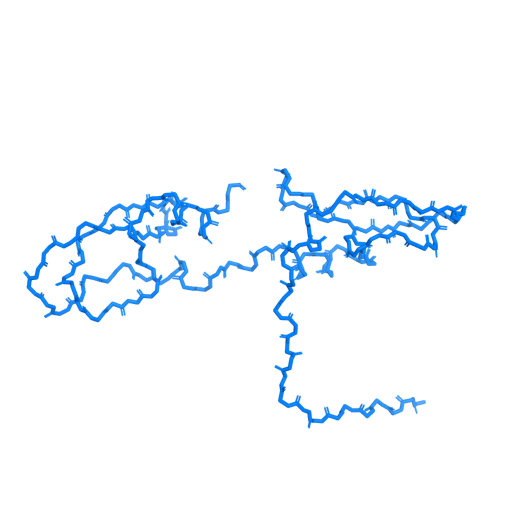91 -11.445 1.00 92.56 100 THR A N 1
ATOM 797 C CA . THR A 1 100 ? 2.707 10.439 -12.006 1.00 92.56 100 THR A CA 1
ATOM 798 C C . THR A 1 100 ? 1.302 10.247 -12.566 1.00 92.56 100 THR A C 1
ATOM 800 O O . THR A 1 100 ? 0.462 11.126 -12.415 1.00 92.56 100 THR A O 1
ATOM 803 N N . SER A 1 101 ? 1.042 9.120 -13.233 1.00 94.56 101 SER A N 1
ATOM 804 C CA . SER A 1 101 ? -0.290 8.801 -13.768 1.00 94.56 101 SER A CA 1
ATOM 805 C C . SER A 1 101 ? -1.135 7.941 -12.824 1.00 94.56 101 SER A C 1
ATOM 807 O O . SER A 1 101 ? -2.294 7.671 -13.138 1.00 94.56 101 SER A O 1
ATOM 809 N N . GLU A 1 102 ? -0.542 7.501 -11.710 1.00 91.50 102 GLU A N 1
ATOM 810 C CA . GLU A 1 102 ? -1.091 6.575 -10.711 1.00 91.50 102 GLU A CA 1
ATOM 811 C C . GLU A 1 102 ? -1.588 5.252 -11.313 1.00 91.50 102 GLU A C 1
ATOM 813 O O . GLU A 1 102 ? -2.528 4.612 -10.835 1.00 91.50 102 GLU A O 1
ATOM 818 N N . LYS A 1 103 ? -0.952 4.821 -12.406 1.00 94.44 103 LYS A N 1
ATOM 819 C CA . LYS A 1 103 ? -1.362 3.651 -13.186 1.00 94.44 103 LYS A CA 1
ATOM 820 C C . LYS A 1 103 ? -0.193 2.726 -13.448 1.00 94.44 103 LYS A C 1
ATOM 822 O O . LYS A 1 103 ? 0.952 3.147 -13.576 1.00 94.44 103 LYS A O 1
ATOM 827 N N . CYS A 1 104 ? -0.506 1.446 -13.582 1.00 96.88 104 CYS A N 1
ATOM 828 C CA . CYS A 1 104 ? 0.429 0.495 -14.150 1.00 96.88 104 CYS A CA 1
ATOM 829 C C . CYS A 1 104 ? 0.461 0.642 -15.674 1.00 96.88 104 CYS A C 1
ATOM 831 O O . CYS A 1 104 ? -0.571 0.568 -16.339 1.00 96.88 104 CYS A O 1
ATOM 833 N N . GLU A 1 105 ? 1.652 0.863 -16.219 1.00 97.94 105 GLU A N 1
ATOM 834 C CA . GLU A 1 105 ? 1.888 1.133 -17.637 1.00 97.94 105 GLU A CA 1
ATOM 835 C C . GLU A 1 105 ? 2.920 0.158 -18.205 1.00 97.94 105 GLU A C 1
ATOM 837 O O . GLU A 1 105 ? 3.831 -0.289 -17.505 1.00 97.94 105 GLU A O 1
ATOM 842 N N . GLN A 1 106 ? 2.800 -0.164 -19.492 1.00 98.31 106 GLN A N 1
ATOM 843 C CA . GLN A 1 106 ? 3.744 -1.051 -20.164 1.00 98.31 106 GLN A CA 1
ATOM 844 C C . GLN A 1 106 ? 5.053 -0.316 -20.509 1.00 98.31 106 GLN A C 1
ATOM 846 O O . GLN A 1 106 ? 5.051 0.839 -20.938 1.00 98.31 106 GLN A O 1
ATOM 851 N N . PHE A 1 107 ? 6.189 -0.998 -20.383 1.00 98.12 107 PHE A N 1
ATOM 852 C CA . PHE A 1 107 ? 7.494 -0.545 -20.859 1.00 98.12 107 PHE A CA 1
ATOM 853 C C . PHE A 1 107 ? 8.299 -1.701 -21.471 1.00 98.12 107 PHE A C 1
ATOM 855 O O . PHE A 1 107 ? 8.031 -2.877 -21.223 1.00 98.12 107 PHE A O 1
ATOM 862 N N . ALA A 1 108 ? 9.297 -1.367 -22.293 1.00 98.19 108 ALA A N 1
ATOM 863 C CA . ALA A 1 108 ? 10.214 -2.348 -22.869 1.00 98.19 108 ALA A CA 1
ATOM 864 C C . ALA A 1 108 ? 11.392 -2.600 -21.916 1.00 98.19 108 ALA A C 1
ATOM 866 O O . ALA A 1 108 ? 12.245 -1.728 -21.727 1.00 98.19 108 ALA A O 1
ATOM 867 N N . TYR A 1 109 ? 11.454 -3.798 -21.339 1.00 98.38 109 TYR A N 1
ATOM 868 C CA . TYR A 1 109 ? 12.568 -4.261 -20.520 1.00 98.38 109 TYR A CA 1
ATOM 869 C C . TYR A 1 109 ? 13.578 -5.041 -21.365 1.00 98.38 109 TYR A C 1
ATOM 871 O O . TYR A 1 109 ? 13.228 -5.916 -22.152 1.00 98.38 109 TYR A O 1
ATOM 879 N N . SER A 1 110 ? 14.855 -4.740 -21.168 1.00 97.88 110 SER A N 1
ATOM 880 C CA . SER A 1 110 ? 15.956 -5.278 -21.964 1.00 97.88 110 SER A CA 1
ATOM 881 C C . SER A 1 110 ? 16.319 -6.732 -21.669 1.00 97.88 110 SER A C 1
ATOM 883 O O . SER A 1 110 ? 17.093 -7.328 -22.413 1.00 97.88 110 SER A O 1
ATOM 885 N N . GLY A 1 111 ? 15.798 -7.296 -20.576 1.00 96.25 111 GLY A N 1
ATOM 886 C CA . GLY A 1 111 ? 16.078 -8.667 -20.141 1.00 96.25 111 GLY A CA 1
ATOM 887 C C . GLY A 1 111 ? 17.118 -8.785 -19.023 1.00 96.25 111 GLY A C 1
ATOM 888 O O . GLY A 1 111 ? 17.207 -9.844 -18.412 1.00 96.25 111 GLY A O 1
ATOM 889 N N . CYS A 1 112 ? 17.856 -7.720 -18.686 1.00 96.56 112 CYS A N 1
ATOM 890 C CA . CYS A 1 112 ? 18.763 -7.728 -17.532 1.00 96.56 112 CYS A CA 1
ATOM 891 C C . CYS A 1 112 ? 18.865 -6.377 -16.811 1.00 96.56 112 CYS A C 1
ATOM 893 O O . CYS A 1 112 ? 18.563 -5.320 -17.373 1.00 96.56 112 CYS A O 1
ATOM 895 N N . ARG A 1 113 ? 19.387 -6.418 -15.574 1.00 95.62 113 ARG A N 1
ATOM 896 C CA . ARG A 1 113 ? 19.428 -5.288 -14.627 1.00 95.62 113 ARG A CA 1
ATOM 897 C C . ARG A 1 113 ? 18.006 -4.803 -14.318 1.00 95.62 113 ARG A C 1
ATOM 899 O O . ARG A 1 113 ? 17.104 -5.616 -14.198 1.00 95.62 113 ARG A O 1
ATOM 906 N N . GLY A 1 114 ? 17.794 -3.503 -14.159 1.00 94.38 114 GLY A N 1
ATOM 907 C CA . GLY A 1 114 ? 16.492 -2.982 -13.764 1.00 94.38 114 GLY A CA 1
ATOM 908 C C . GLY A 1 114 ? 16.354 -2.857 -12.254 1.00 94.38 114 GLY A C 1
ATOM 909 O O . GLY A 1 114 ? 17.336 -2.905 -11.512 1.00 94.38 114 GLY A O 1
ATOM 910 N N . ASN A 1 115 ? 15.114 -2.684 -11.826 1.00 97.00 115 ASN A N 1
ATOM 911 C CA . ASN A 1 115 ? 14.726 -2.596 -10.431 1.00 97.00 115 ASN A CA 1
ATOM 912 C C . ASN A 1 115 ? 13.384 -3.317 -10.223 1.00 97.00 115 ASN A C 1
ATOM 914 O O . ASN A 1 115 ? 12.823 -3.875 -11.167 1.00 97.00 115 ASN A O 1
ATOM 918 N N . ALA A 1 116 ? 12.891 -3.324 -8.985 1.00 96.88 116 ALA A N 1
ATOM 919 C CA . ALA A 1 116 ? 11.695 -4.068 -8.597 1.00 96.88 116 ALA A CA 1
ATOM 920 C C . ALA A 1 116 ? 10.366 -3.467 -9.107 1.00 96.88 116 ALA A C 1
ATOM 922 O O . ALA A 1 116 ? 9.334 -4.119 -8.977 1.00 96.88 116 ALA A O 1
ATOM 923 N N . ASN A 1 117 ? 10.365 -2.281 -9.730 1.00 97.44 117 ASN A N 1
ATOM 924 C CA . ASN A 1 117 ? 9.200 -1.762 -10.454 1.00 97.44 117 ASN A CA 1
ATOM 925 C C . ASN A 1 117 ? 9.121 -2.366 -11.869 1.00 97.44 117 ASN A C 1
ATOM 927 O O . ASN A 1 117 ? 9.289 -1.677 -12.878 1.00 97.44 117 ASN A O 1
ATOM 931 N N . ASN A 1 118 ? 8.987 -3.690 -11.940 1.00 97.94 118 ASN A N 1
ATOM 932 C CA . ASN A 1 118 ? 9.033 -4.461 -13.180 1.00 97.94 118 ASN A CA 1
ATOM 933 C C . ASN A 1 118 ? 8.236 -5.759 -13.008 1.00 97.94 118 ASN A C 1
ATOM 935 O O . ASN A 1 118 ? 8.724 -6.718 -12.414 1.00 97.94 118 ASN A O 1
ATOM 939 N N . PHE A 1 119 ? 7.023 -5.775 -13.544 1.00 97.69 119 PHE A N 1
ATOM 940 C CA . PHE A 1 119 ? 6.066 -6.873 -13.435 1.00 97.69 119 PHE A CA 1
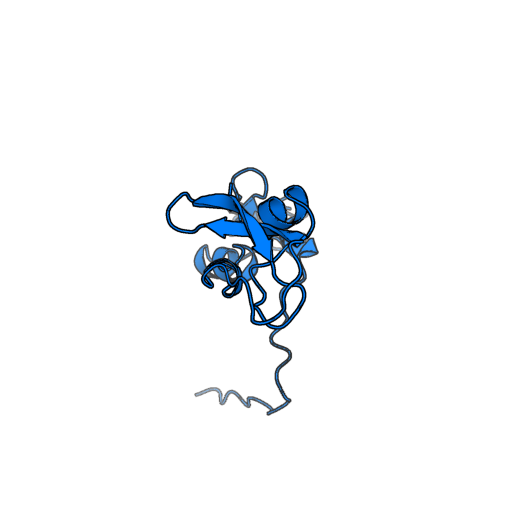ATOM 941 C C . PHE A 1 119 ? 5.838 -7.512 -14.800 1.00 97.69 119 PHE A C 1
ATOM 943 O O . PHE A 1 119 ? 5.916 -6.839 -15.832 1.00 97.69 119 PHE A O 1
ATOM 950 N N . LEU A 1 120 ? 5.570 -8.816 -14.814 1.00 97.25 120 LEU A N 1
ATOM 951 C CA . LEU A 1 120 ? 5.259 -9.524 -16.055 1.00 97.25 120 LEU A CA 1
ATOM 952 C C . LEU A 1 120 ? 3.819 -9.248 -16.501 1.00 97.25 120 LEU A C 1
ATOM 954 O O . LEU A 1 120 ? 3.597 -8.954 -17.670 1.00 97.25 120 LEU A O 1
ATOM 958 N N . GLU A 1 121 ? 2.886 -9.268 -15.548 1.00 96.88 121 GLU A N 1
ATOM 959 C CA . GLU A 1 121 ? 1.447 -9.117 -15.776 1.00 96.88 121 GLU A CA 1
ATOM 960 C C . GLU A 1 121 ? 0.914 -7.800 -15.189 1.00 96.88 121 GLU A C 1
ATOM 962 O O . GLU A 1 121 ? 1.392 -7.307 -14.157 1.00 96.88 121 GLU A O 1
ATOM 967 N N . ILE A 1 122 ? -0.108 -7.228 -15.828 1.00 95.56 122 ILE A N 1
ATOM 968 C CA . ILE A 1 122 ? -0.707 -5.952 -15.405 1.00 95.56 122 ILE A CA 1
ATOM 969 C C . ILE A 1 122 ? -1.467 -6.093 -14.079 1.00 95.56 122 ILE A C 1
ATOM 971 O O . ILE A 1 122 ? -1.442 -5.182 -13.243 1.00 95.56 122 ILE A O 1
ATOM 975 N N . GLU A 1 123 ? -2.102 -7.242 -13.852 1.00 91.62 123 GLU A N 1
ATOM 976 C CA . GLU A 1 123 ? -2.845 -7.565 -12.633 1.00 91.62 123 GLU A CA 1
ATOM 977 C C . GLU A 1 123 ? -1.906 -7.649 -11.431 1.00 91.62 123 GLU A C 1
ATOM 979 O O . GLU A 1 123 ? -2.248 -7.192 -10.338 1.00 91.62 123 GLU A O 1
ATOM 984 N N . GLU A 1 124 ? -0.700 -8.189 -11.634 1.00 91.81 124 GLU A N 1
ATOM 985 C CA . GLU A 1 124 ? 0.330 -8.228 -10.602 1.00 91.81 124 GLU A CA 1
ATOM 986 C C . GLU A 1 124 ? 0.739 -6.809 -10.208 1.00 91.81 124 GLU A C 1
ATOM 988 O O . GLU A 1 124 ? 0.661 -6.469 -9.026 1.00 91.81 124 GLU A O 1
ATOM 993 N N . CYS A 1 125 ? 1.091 -5.967 -11.185 1.00 94.31 125 CYS A N 1
ATOM 994 C CA . CYS A 1 125 ? 1.442 -4.571 -10.931 1.00 94.31 125 CYS A CA 1
ATOM 995 C C . CYS A 1 125 ? 0.314 -3.839 -10.190 1.00 94.31 125 CYS A C 1
ATOM 997 O O . CYS A 1 125 ? 0.546 -3.216 -9.154 1.00 94.31 125 CYS A O 1
ATOM 999 N N . THR A 1 126 ? -0.923 -3.969 -10.678 1.00 90.56 126 THR A N 1
ATOM 1000 C CA . THR A 1 126 ? -2.090 -3.266 -10.125 1.00 90.56 126 THR A CA 1
ATOM 1001 C C . THR A 1 126 ? -2.348 -3.692 -8.683 1.00 90.56 126 THR A C 1
ATOM 1003 O O . THR A 1 126 ? -2.507 -2.854 -7.801 1.00 90.56 126 THR A O 1
ATOM 1006 N N . ARG A 1 127 ? -2.314 -4.997 -8.400 1.00 85.38 127 ARG A N 1
ATOM 1007 C CA . ARG A 1 127 ? -2.493 -5.535 -7.044 1.00 85.38 127 ARG A CA 1
ATOM 1008 C C . ARG A 1 127 ? -1.364 -5.135 -6.089 1.00 85.38 127 ARG A C 1
ATOM 1010 O O . ARG A 1 127 ? -1.580 -5.046 -4.879 1.00 85.38 127 ARG A O 1
ATOM 1017 N N . MET A 1 128 ? -0.147 -4.980 -6.607 1.00 84.88 128 MET A N 1
ATOM 1018 C CA . MET A 1 128 ? 1.039 -4.652 -5.816 1.00 84.88 128 MET A CA 1
ATOM 1019 C C . MET A 1 128 ? 1.153 -3.155 -5.518 1.00 84.88 128 MET A C 1
ATOM 1021 O O . MET A 1 128 ? 1.551 -2.807 -4.405 1.00 84.88 128 MET A O 1
ATOM 1025 N N . CYS A 1 129 ? 0.826 -2.308 -6.496 1.00 88.62 129 CYS A N 1
ATOM 1026 C CA . CYS A 1 129 ? 1.210 -0.897 -6.518 1.00 88.62 129 CYS A CA 1
ATOM 1027 C C . CYS A 1 129 ? 0.060 0.090 -6.722 1.00 88.62 129 CYS A C 1
ATOM 1029 O O . CYS A 1 129 ? 0.192 1.241 -6.318 1.00 88.62 129 CYS A O 1
ATOM 1031 N N . SER A 1 130 ? -1.057 -0.321 -7.324 1.00 82.38 130 SER A N 1
ATOM 1032 C CA . SER A 1 130 ? -2.208 0.566 -7.488 1.00 82.38 130 SER A CA 1
ATOM 1033 C C . SER A 1 130 ? -3.092 0.493 -6.247 1.00 82.38 130 SER A C 1
ATOM 1035 O O . SER A 1 130 ? -3.923 -0.407 -6.081 1.00 82.38 130 SER A O 1
ATOM 1037 N N . SER A 1 131 ? -2.919 1.471 -5.363 1.00 63.78 131 SER A N 1
ATOM 1038 C CA . SER A 1 131 ? -3.846 1.758 -4.270 1.00 63.78 131 SER A CA 1
ATOM 1039 C C . SER A 1 131 ? -5.153 2.296 -4.857 1.00 63.78 131 SER A C 1
ATOM 1041 O O . SER A 1 131 ? -5.339 3.499 -4.948 1.00 63.78 131 SER A O 1
ATOM 1043 N N . LYS A 1 132 ? -6.027 1.413 -5.351 1.00 51.53 132 LYS A N 1
ATOM 1044 C CA . LYS A 1 132 ? -7.421 1.796 -5.632 1.00 51.53 132 LYS A CA 1
ATOM 1045 C C . LYS A 1 132 ? -8.166 2.212 -4.377 1.00 51.53 132 LYS A C 1
ATOM 1047 O O . LYS A 1 132 ? -7.936 1.506 -3.375 1.00 51.53 132 LYS A O 1
#

Organism: Rhipicephalus sanguineus (NCBI:txid34632)

Nearest PDB structures (foldseek):
  2ody-assembly2_F  TM=4.822E-01  e=9.545E-13  Rhipicephalus microplus
  4y11-assembly1_I  TM=9.521E-01  e=3.101E-06  Bos taurus
  6yhy-assembly1_A  TM=9.527E-01  e=2.226E-05  Conus consors
  4bqd-assembly1_A  TM=7.912E-01  e=9.646E-06  Homo sapiens
  6nan-assembly1_A  TM=4.408E-01  e=2.313E-08  Ixodes scapularis

Foldseek 3Di:
DDDDDDPDDDDPPVPQDQVQLDDDWDQDDAQDFAWWWFQDPVVRAIDIDGHRPDDTTNRTHNDRVVNCVRHNPPQPVQLDDDWDQDDAQDFQWWWFQDPVVLAIDIDTHRPDDTTPRTHNDRVVRCVRHRPD

Solvent-accessible surface area (backbone atoms only — not comparable to full-atom values): 7818 Å² total; per-residue (Å²): 137,84,83,81,84,78,80,92,61,88,74,79,68,73,74,62,64,72,68,38,38,68,44,76,76,49,34,43,90,41,87,48,88,38,77,27,16,24,38,37,72,89,77,66,38,62,41,81,46,66,27,10,81,39,85,56,64,75,22,61,24,83,37,60,66,56,26,37,72,63,50,45,76,67,76,51,71,46,34,71,40,74,79,46,41,46,84,49,85,52,79,40,78,27,22,25,39,36,73,88,78,66,38,66,43,79,46,62,29,12,85,38,84,55,63,79,23,60,25,81,45,66,66,58,36,32,75,68,55,48,86,120

Radius of gyration: 20.37 Å; Cα contacts (8 Å, |Δi|>4): 249; chains: 1; bounding box: 42×22×62 Å

InterPro domains:
  IPR002223 Pancreatic trypsin inhibitor Kunitz domain [PF00014] (20-72)
  IPR002223 Pancreatic trypsin inhibitor Kunitz domain [PF00014] (78-129)
  IPR002223 Pancreatic trypsin inhibitor Kunitz domain [PR00759] (18-32)
  IPR002223 Pancreatic trypsin inhibitor Kunitz domain [PR00759] (46-56)
  IPR002223 Pancreatic trypsin inhibitor Kunitz domain [PR00759] (114-129)
  IPR002223 Pancreatic trypsin inhibitor Kunitz domain [PS50279] (21-71)
  IPR002223 Pancreatic trypsin inhibitor Kunitz domain [PS50279] (79-129)
  IPR002223 Pancreatic trypsin inhibitor Kunitz domain [SM00131] (19-72)
  IPR002223 Pancreatic trypsin inhibitor Kunitz domain [SM00131] (77-130)
  IPR020901 Proteinase inhibitor I2, Kunitz, conserved site [PS00280] (49-67)
  IPR020901 Proteinase inhibitor I2, Kunitz, conserved site 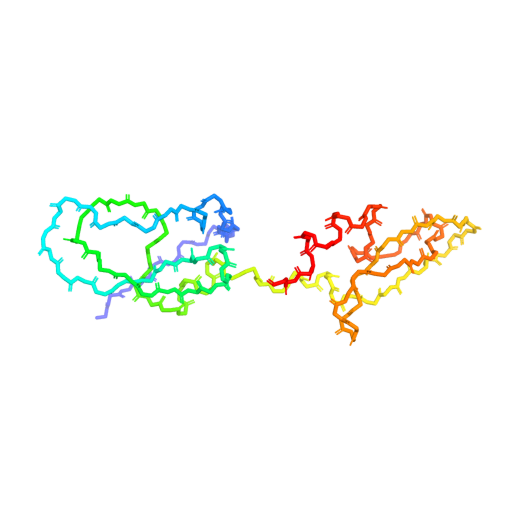[PS00280] (107-125)
  IPR036880 Pancreatic trypsin inhibitor Kunitz domain superfamily [G3DSA:4.10.410.10] (18-72)
  IPR036880 Pancreatic trypsin inhibitor Kunitz domain superfamily [G3DSA:4.10.410.10] (76-132)
  IPR036880 Pancreatic trypsin inhibitor Kunitz domain superfamily [SSF57362] (10-71)
  IPR036880 Pancreatic trypsin inhibitor Kunitz domain superfamily [SSF57362] (70-130)
  IPR050098 Tissue factor pathway inhibitor/Kunitz-type serine protease inhibitor-like [PTHR10083] (79-129)

Mean predicted aligne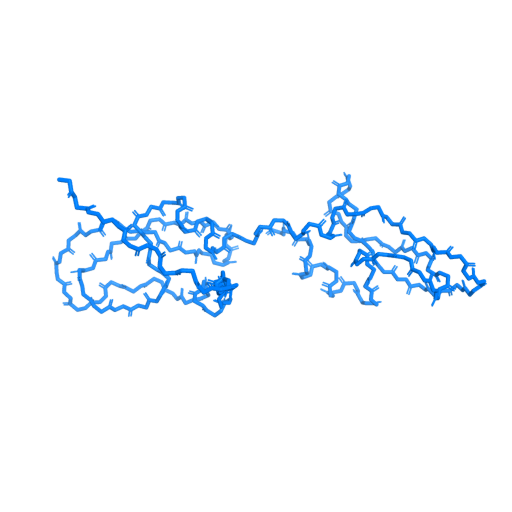d error: 11.16 Å

Sequence (132 aa):
MKTIIIPTIVGLVCVHDRFTCSDPPEKGPCNETLTRYYFNVQDKTCKEFVYGGCQGNANNYETNEECSVSCELRPRPFCYLPKQRGACFSNHPRYFYNATSEKCEQFAYSGCRGNANNFLEIEECTRMCSSK

pLDDT: mean 84.99, std 19.37, range [24.62, 98.5]